Protein AF-A0A1Y6BTL9-F1 (afdb_monomer_lite)

Secondary structure (DSSP, 8-state):
-PPP-HHHHHHHHHHHHHHHHHHHHHHHHHHHHHHHHHHHHHHHHHHHHHHTTSS-HHHHHHHHHHHHHHHHHHHHHHHHHHHHHHHHHHHHHHHHHHHHHHHH-

Foldseek 3Di:
DDDDDPVVLVVQLVCLLVVLLVVLVVVLVVLLVVLVVVLVVQLVVLVVCVVVVVDDPVVSVVSNVVSVVSSVVSVVVSVVSNVVSNVSSNVRSVVSVVVSVVVVD

Organism: NCBI:txid560819

Radius of gyration: 23.31 Å; chains: 1; bounding box: 56×14×62 Å

Structure (mmCIF, N/CA/C/O backbone):
data_AF-A0A1Y6BTL9-F1
#
_entry.id   AF-A0A1Y6BTL9-F1
#
loop_
_atom_site.group_PDB
_atom_site.id
_atom_site.type_symbol
_atom_site.label_atom_id
_atom_site.label_alt_id
_atom_site.label_comp_id
_atom_site.label_asym_id
_atom_site.label_entity_id
_atom_site.label_seq_id
_atom_site.pdbx_PDB_ins_code
_atom_site.Cartn_x
_atom_site.Cartn_y
_atom_site.Cartn_z
_atom_site.occupancy
_atom_site.B_iso_or_equiv
_atom_site.auth_seq_id
_atom_site.auth_comp_id
_atom_site.auth_asym_id
_atom_site.auth_atom_id
_atom_site.pdbx_PDB_model_num
ATOM 1 N N . MET A 1 1 ? 32.358 -5.627 -34.989 1.00 53.84 1 MET A N 1
ATOM 2 C CA . MET A 1 1 ? 31.583 -4.797 -34.046 1.00 53.84 1 MET A CA 1
ATOM 3 C C . MET A 1 1 ? 30.177 -4.664 -34.599 1.00 53.84 1 MET A C 1
ATOM 5 O O . MET A 1 1 ? 30.031 -4.162 -35.708 1.00 53.84 1 MET A O 1
ATOM 9 N N . ALA A 1 2 ? 29.172 -5.194 -33.902 1.00 61.75 2 ALA A N 1
ATOM 10 C CA . ALA A 1 2 ? 27.781 -4.929 -34.256 1.00 61.75 2 ALA A CA 1
ATOM 11 C C . ALA A 1 2 ? 27.457 -3.488 -33.839 1.00 61.75 2 ALA A C 1
ATOM 13 O O . ALA A 1 2 ? 27.760 -3.095 -32.714 1.00 61.75 2 ALA A O 1
ATOM 14 N N . ALA A 1 3 ? 26.903 -2.685 -34.745 1.00 72.75 3 ALA A N 1
ATOM 15 C CA . ALA A 1 3 ? 26.424 -1.358 -34.385 1.00 72.75 3 ALA A CA 1
ATOM 16 C C . ALA A 1 3 ? 25.191 -1.515 -33.483 1.00 72.75 3 ALA A C 1
ATOM 18 O O . ALA A 1 3 ? 24.247 -2.212 -33.852 1.00 72.75 3 ALA A O 1
ATOM 19 N N . ILE A 1 4 ? 25.211 -0.896 -32.302 1.00 78.19 4 ILE A N 1
ATOM 20 C CA . ILE A 1 4 ? 24.031 -0.814 -31.436 1.00 78.19 4 ILE A CA 1
ATOM 21 C C . ILE A 1 4 ? 23.039 0.142 -32.103 1.00 78.19 4 ILE A C 1
ATOM 23 O O . ILE A 1 4 ? 23.397 1.289 -32.370 1.00 78.19 4 ILE A O 1
ATOM 27 N N . ASP A 1 5 ? 21.804 -0.304 -32.335 1.00 88.94 5 ASP A N 1
ATOM 28 C CA . ASP A 1 5 ? 20.692 0.582 -32.686 1.00 88.94 5 ASP A CA 1
ATOM 29 C C . ASP A 1 5 ? 20.250 1.358 -31.425 1.00 88.94 5 ASP A C 1
ATOM 31 O O . ASP A 1 5 ? 19.728 0.749 -30.480 1.00 88.94 5 ASP A O 1
ATOM 35 N N . PRO A 1 6 ? 20.449 2.691 -31.366 1.00 88.19 6 PRO A N 1
ATOM 36 C CA . PRO A 1 6 ? 20.125 3.484 -30.181 1.00 88.19 6 PRO A CA 1
ATOM 37 C C . PRO A 1 6 ? 18.631 3.491 -29.845 1.00 88.19 6 PRO A C 1
ATOM 39 O O . PRO A 1 6 ? 18.265 3.574 -28.672 1.00 88.19 6 PRO A O 1
ATOM 42 N N . THR A 1 7 ? 17.760 3.405 -30.852 1.00 92.75 7 THR A N 1
ATOM 43 C CA . THR A 1 7 ? 16.308 3.394 -30.653 1.00 92.75 7 THR A CA 1
ATOM 44 C C . THR A 1 7 ? 15.866 2.060 -30.066 1.00 92.75 7 THR A C 1
ATOM 46 O O . THR A 1 7 ? 15.069 2.036 -29.126 1.00 92.75 7 THR A O 1
ATOM 49 N N . GLN A 1 8 ? 16.433 0.956 -30.556 1.00 91.94 8 GLN A N 1
ATOM 50 C CA . GLN A 1 8 ? 16.165 -0.370 -30.002 1.00 91.94 8 GLN A CA 1
ATOM 51 C C . GLN A 1 8 ? 16.662 -0.489 -28.554 1.00 91.94 8 GLN A C 1
ATOM 53 O O . GLN A 1 8 ? 15.938 -1.004 -27.702 1.00 91.94 8 GLN A O 1
ATOM 58 N N . LEU A 1 9 ? 17.857 0.035 -28.257 1.00 92.31 9 LEU A N 1
ATOM 59 C CA . LEU A 1 9 ? 18.401 0.046 -26.898 1.00 92.31 9 LEU A CA 1
ATOM 60 C C . LEU A 1 9 ? 17.514 0.850 -25.939 1.00 92.31 9 LEU A C 1
ATOM 62 O O . LEU A 1 9 ? 17.180 0.368 -24.857 1.00 92.31 9 LEU A O 1
ATOM 66 N N . LEU A 1 10 ? 17.095 2.053 -26.343 1.00 93.44 10 LEU A N 1
ATOM 67 C CA . LEU A 1 10 ? 16.221 2.889 -25.524 1.00 93.44 10 LEU A CA 1
ATOM 68 C C . LEU A 1 10 ? 14.892 2.184 -25.224 1.00 93.44 10 LEU A C 1
ATOM 70 O O . LEU A 1 10 ? 14.446 2.204 -24.080 1.00 93.44 10 LEU A O 1
ATOM 74 N N . SER A 1 11 ? 14.292 1.520 -26.219 1.00 95.94 11 SER A N 1
ATOM 75 C CA . SER A 1 11 ? 13.067 0.736 -26.019 1.00 95.94 11 SER A CA 1
ATOM 76 C C . SER A 1 11 ? 13.268 -0.363 -24.975 1.00 95.94 11 SER A C 1
ATOM 78 O O . SER A 1 11 ? 12.483 -0.464 -24.039 1.00 95.94 11 SER A O 1
ATOM 80 N N . GLN A 1 12 ? 14.354 -1.135 -25.072 1.00 94.25 12 GLN A N 1
ATOM 81 C CA . GLN A 1 12 ? 14.653 -2.213 -24.121 1.00 94.25 12 GLN A CA 1
ATOM 82 C C . GLN A 1 12 ? 14.885 -1.695 -22.696 1.00 94.25 12 GLN A C 1
ATOM 84 O O . GLN A 1 12 ? 14.445 -2.317 -21.729 1.00 94.25 12 GLN A O 1
ATOM 89 N N . MET A 1 13 ? 15.556 -0.548 -22.550 1.00 96.44 13 MET A N 1
ATOM 90 C CA . MET A 1 13 ? 15.751 0.097 -21.249 1.00 96.44 13 MET A CA 1
ATOM 91 C C . MET A 1 13 ? 14.419 0.555 -20.642 1.00 96.44 13 MET A C 1
ATOM 93 O O . MET A 1 13 ? 14.192 0.353 -19.448 1.00 96.44 13 MET A O 1
ATOM 97 N N . VAL A 1 14 ? 13.536 1.147 -21.454 1.00 95.94 14 VAL A N 1
ATOM 98 C CA . VAL A 1 14 ? 12.196 1.579 -21.027 1.00 95.94 14 VAL A CA 1
ATOM 99 C C . VAL A 1 14 ? 11.343 0.377 -20.623 1.00 95.94 14 VAL A C 1
ATOM 101 O O . VAL A 1 14 ? 10.730 0.409 -19.558 1.00 95.94 14 VAL A O 1
ATOM 104 N N . ASP A 1 15 ? 11.354 -0.703 -21.401 1.00 96.62 15 ASP A N 1
ATOM 105 C CA . ASP A 1 15 ? 10.608 -1.925 -21.087 1.00 96.62 15 ASP A CA 1
ATOM 106 C C . ASP A 1 15 ? 11.090 -2.560 -19.773 1.00 96.62 15 ASP A C 1
ATOM 108 O O . ASP A 1 15 ? 10.279 -2.937 -18.922 1.00 96.62 15 ASP A O 1
ATOM 112 N N . ALA A 1 16 ? 12.409 -2.624 -19.557 1.00 94.44 16 ALA A N 1
ATOM 113 C CA . ALA A 1 16 ? 12.994 -3.129 -18.315 1.00 94.44 16 ALA A CA 1
ATOM 114 C C . ALA A 1 16 ? 12.616 -2.263 -17.100 1.00 94.44 16 ALA A C 1
ATOM 116 O O . ALA A 1 16 ? 12.236 -2.797 -16.052 1.00 94.44 16 ALA A O 1
ATOM 117 N N . PHE A 1 17 ? 12.671 -0.936 -17.253 1.00 96.19 17 PHE A N 1
ATOM 118 C CA . PHE A 1 17 ? 12.254 0.016 -16.224 1.00 96.19 17 PHE A CA 1
ATOM 119 C C . PHE A 1 17 ? 10.773 -0.163 -15.868 1.00 96.19 17 PHE A C 1
ATOM 121 O O . PHE A 1 17 ? 10.432 -0.379 -14.704 1.00 96.19 17 PHE A O 1
ATOM 128 N N . LEU A 1 18 ? 9.887 -0.123 -16.867 1.00 94.62 18 LEU A N 1
ATOM 129 C CA . LEU A 1 18 ? 8.441 -0.231 -16.667 1.00 94.62 18 LEU A CA 1
ATOM 130 C C . LEU A 1 18 ? 8.043 -1.593 -16.092 1.00 94.62 18 LEU A C 1
ATOM 132 O O . LEU A 1 18 ? 7.178 -1.655 -15.218 1.00 94.62 18 LEU A O 1
ATOM 136 N N . GLY A 1 19 ? 8.703 -2.674 -16.516 1.00 93.00 19 GLY A N 1
ATOM 137 C CA . GLY A 1 19 ? 8.473 -4.012 -15.975 1.00 93.00 19 GLY A CA 1
ATOM 138 C C . GLY A 1 19 ? 8.754 -4.095 -14.473 1.00 93.00 19 GLY A C 1
ATOM 139 O O . GLY A 1 19 ? 7.941 -4.629 -13.715 1.00 93.00 19 GLY A O 1
ATOM 140 N N . LYS A 1 20 ? 9.873 -3.523 -14.015 1.00 93.19 20 LYS A N 1
ATOM 141 C CA . LYS A 1 20 ? 10.216 -3.468 -12.584 1.00 93.19 20 LYS A CA 1
ATOM 142 C C . LYS A 1 20 ? 9.321 -2.524 -11.796 1.00 93.19 20 LYS A C 1
ATOM 144 O O . LYS A 1 20 ? 8.867 -2.890 -10.712 1.00 93.19 20 LYS A O 1
ATOM 149 N N . LEU A 1 21 ? 9.009 -1.358 -12.356 1.00 91.19 21 LEU A N 1
ATOM 150 C CA . LEU A 1 21 ? 8.094 -0.406 -11.734 1.00 91.19 21 LEU A CA 1
ATOM 151 C C . LEU A 1 21 ? 6.704 -1.032 -11.524 1.00 91.19 21 LEU A C 1
ATOM 153 O O . LEU A 1 21 ? 6.122 -0.890 -10.452 1.00 91.19 21 LEU A O 1
ATOM 157 N N . GLY A 1 22 ? 6.201 -1.784 -12.509 1.00 91.62 22 GLY A N 1
ATOM 158 C CA . GLY A 1 22 ? 4.927 -2.500 -12.416 1.00 91.62 22 GLY A CA 1
ATOM 159 C C . GLY A 1 22 ? 4.913 -3.577 -11.325 1.00 91.62 22 GLY A C 1
ATOM 160 O O . GLY A 1 22 ? 3.937 -3.685 -10.584 1.00 91.62 22 GLY A O 1
ATOM 161 N N . GLN A 1 23 ? 6.007 -4.332 -11.168 1.00 90.75 23 GLN A N 1
ATOM 162 C CA . GLN A 1 23 ? 6.160 -5.299 -10.067 1.00 90.75 23 GLN A CA 1
ATOM 163 C C . GLN A 1 23 ? 6.126 -4.601 -8.702 1.00 90.75 23 GLN A C 1
ATOM 165 O O . GLN A 1 23 ? 5.420 -5.042 -7.794 1.00 90.75 23 GLN A O 1
ATOM 170 N N . GLY A 1 24 ? 6.838 -3.481 -8.578 1.00 91.25 24 GLY A N 1
ATOM 171 C CA . GLY A 1 24 ? 6.826 -2.658 -7.375 1.00 91.25 24 GLY A CA 1
ATOM 172 C C . GLY A 1 24 ? 5.450 -2.087 -7.042 1.00 91.25 24 GLY A C 1
ATOM 173 O O . GLY A 1 24 ? 5.011 -2.174 -5.900 1.00 91.25 24 GLY A O 1
ATOM 174 N N . ALA A 1 25 ? 4.727 -1.581 -8.044 1.00 89.88 25 ALA A N 1
ATOM 175 C CA . ALA A 1 25 ? 3.362 -1.085 -7.881 1.00 89.88 25 ALA A CA 1
ATOM 176 C C . ALA A 1 25 ? 2.408 -2.161 -7.335 1.00 89.88 25 ALA A C 1
ATOM 178 O O . ALA A 1 25 ? 1.563 -1.864 -6.490 1.00 89.88 25 ALA A O 1
ATOM 179 N N . GLY A 1 26 ? 2.572 -3.416 -7.767 1.00 92.75 26 GLY A N 1
ATOM 180 C CA . GLY A 1 26 ? 1.831 -4.552 -7.216 1.00 92.75 26 GLY A CA 1
ATOM 181 C C . GLY A 1 26 ? 2.108 -4.775 -5.727 1.00 92.75 26 GLY A C 1
ATOM 182 O O . GLY A 1 26 ? 1.167 -4.918 -4.948 1.00 92.75 26 GLY A O 1
ATOM 183 N N . ALA A 1 27 ? 3.379 -4.736 -5.319 1.00 90.06 27 ALA A N 1
ATOM 184 C CA . ALA A 1 27 ? 3.772 -4.900 -3.919 1.00 90.06 27 ALA A CA 1
ATOM 185 C C . ALA A 1 27 ? 3.235 -3.769 -3.023 1.00 90.06 27 ALA A C 1
ATOM 187 O O . ALA A 1 27 ? 2.685 -4.037 -1.959 1.00 90.06 27 ALA A O 1
ATOM 188 N N . ILE A 1 28 ? 3.323 -2.514 -3.482 1.00 91.88 28 ILE A N 1
ATOM 189 C CA . ILE A 1 28 ? 2.767 -1.346 -2.776 1.00 91.88 28 ILE A CA 1
ATOM 190 C C . ILE A 1 28 ? 1.262 -1.520 -2.570 1.00 91.88 28 ILE A C 1
ATOM 192 O O . ILE A 1 28 ? 0.751 -1.309 -1.472 1.00 91.88 28 ILE A O 1
ATOM 196 N N . ARG A 1 29 ? 0.542 -1.914 -3.627 1.00 90.94 29 ARG A N 1
ATOM 197 C CA . ARG A 1 29 ? -0.906 -2.112 -3.564 1.00 90.94 29 ARG A CA 1
ATOM 198 C C . ARG A 1 29 ? -1.277 -3.187 -2.546 1.00 90.94 29 ARG A C 1
ATOM 200 O O . ARG A 1 29 ? -2.159 -2.954 -1.728 1.00 90.94 29 ARG A O 1
ATOM 207 N N . GLN A 1 30 ? -0.587 -4.324 -2.582 1.00 92.56 30 GLN A N 1
ATOM 208 C CA . GLN A 1 30 ? -0.825 -5.428 -1.657 1.00 92.56 30 GLN A CA 1
ATOM 209 C C . GLN A 1 30 ? -0.592 -5.013 -0.197 1.00 92.56 30 GLN A C 1
ATOM 211 O O . GLN A 1 30 ? -1.414 -5.333 0.660 1.00 92.56 30 GLN A O 1
ATOM 216 N N . GLU A 1 31 ? 0.488 -4.277 0.078 1.00 90.62 31 GLU A N 1
ATOM 217 C CA . GLU A 1 31 ? 0.796 -3.753 1.413 1.00 90.62 31 GLU A CA 1
ATOM 218 C C . GLU A 1 31 ? -0.321 -2.824 1.916 1.00 90.62 31 GLU A C 1
ATOM 220 O O . GLU A 1 31 ? -0.810 -2.968 3.037 1.00 90.62 31 GLU A O 1
ATOM 225 N N . VAL A 1 32 ? -0.775 -1.887 1.078 1.00 90.25 32 VAL A N 1
ATOM 226 C CA . VAL A 1 32 ? -1.851 -0.951 1.435 1.00 90.25 32 VAL A CA 1
ATOM 227 C C . VAL A 1 32 ? -3.175 -1.686 1.661 1.00 90.25 32 VAL A C 1
ATOM 229 O O . VAL A 1 32 ? -3.861 -1.414 2.645 1.00 90.25 32 VAL A O 1
ATOM 232 N N . GLU A 1 33 ? -3.534 -2.634 0.794 1.00 92.38 33 GLU A N 1
ATOM 233 C CA . GLU A 1 33 ? -4.776 -3.411 0.907 1.00 92.38 33 GLU A CA 1
ATOM 234 C C . GLU A 1 33 ? -4.802 -4.269 2.183 1.00 92.38 33 GLU A C 1
ATOM 236 O O . GLU A 1 33 ? -5.808 -4.267 2.898 1.00 92.38 33 GLU A O 1
ATOM 241 N N . GLN A 1 34 ? -3.698 -4.948 2.521 1.00 91.06 34 GLN A N 1
ATOM 242 C CA . GLN A 1 34 ? -3.605 -5.736 3.757 1.00 91.06 34 GLN A CA 1
ATOM 243 C C . GLN A 1 34 ? -3.750 -4.862 5.002 1.00 91.06 34 GLN A C 1
ATOM 245 O O . GLN A 1 34 ? -4.528 -5.190 5.902 1.00 91.06 34 GLN A O 1
ATOM 250 N N . ASN A 1 35 ? -3.050 -3.729 5.041 1.00 90.56 35 ASN A N 1
ATOM 251 C CA . ASN A 1 35 ? -3.090 -2.837 6.192 1.00 90.56 35 ASN A CA 1
ATOM 252 C C . ASN A 1 35 ? -4.456 -2.152 6.351 1.00 90.56 35 ASN A C 1
ATOM 254 O O . ASN A 1 35 ? -4.974 -2.078 7.465 1.00 90.56 35 ASN A O 1
ATOM 258 N N . LEU A 1 36 ? -5.095 -1.724 5.256 1.00 90.31 36 LEU A N 1
ATOM 259 C CA . LEU A 1 36 ? -6.461 -1.190 5.302 1.00 90.31 36 LEU A CA 1
ATOM 260 C C . LEU A 1 36 ? -7.462 -2.234 5.803 1.00 90.31 36 LEU A C 1
ATOM 262 O O . LEU A 1 36 ? -8.316 -1.909 6.627 1.00 90.31 36 LEU A O 1
ATOM 266 N N . SER A 1 37 ? -7.340 -3.485 5.353 1.00 92.69 37 SER A N 1
ATOM 267 C CA . SER A 1 37 ? -8.200 -4.575 5.820 1.00 92.69 37 SER A CA 1
ATOM 268 C C . SER A 1 37 ? -8.026 -4.838 7.318 1.00 92.69 37 SER A C 1
ATOM 270 O O . SER A 1 37 ? -9.016 -5.070 8.018 1.00 92.69 37 SER A O 1
ATOM 272 N N . ALA A 1 38 ? -6.792 -4.790 7.826 1.00 91.31 38 ALA A N 1
ATOM 273 C CA . ALA A 1 38 ? -6.510 -4.948 9.250 1.00 91.31 38 ALA A CA 1
ATOM 274 C C . ALA A 1 38 ? -7.129 -3.807 10.073 1.00 91.31 38 ALA A C 1
ATOM 276 O O . ALA A 1 38 ? -7.870 -4.062 11.021 1.00 91.31 38 ALA A O 1
ATOM 277 N N . VAL A 1 39 ? -6.913 -2.555 9.658 1.00 92.81 39 VAL A N 1
ATOM 278 C CA . VAL A 1 39 ? -7.452 -1.365 10.337 1.00 92.81 39 VAL A CA 1
ATOM 279 C C . VAL A 1 39 ? -8.980 -1.357 10.331 1.00 92.81 39 VAL A C 1
ATOM 281 O O . VAL A 1 39 ? -9.593 -1.020 11.347 1.00 92.81 39 VAL A O 1
ATOM 284 N N . ALA A 1 40 ? -9.608 -1.750 9.220 1.00 92.88 40 ALA A N 1
ATOM 285 C CA . ALA A 1 40 ? -11.061 -1.877 9.128 1.00 92.88 40 ALA A CA 1
ATOM 286 C C . ALA A 1 40 ? -11.591 -2.924 10.119 1.00 92.88 40 ALA A C 1
ATOM 288 O O . ALA A 1 40 ? -12.477 -2.617 10.915 1.00 92.88 40 ALA A O 1
ATOM 289 N N . THR A 1 41 ? -10.978 -4.111 10.145 1.00 94.81 41 THR A N 1
ATOM 290 C CA . THR A 1 41 ? -11.352 -5.203 11.061 1.00 94.81 41 THR A CA 1
ATOM 291 C C . THR A 1 41 ? -11.213 -4.782 12.527 1.00 94.81 41 THR A C 1
ATOM 293 O O . THR A 1 41 ? -12.113 -5.006 13.336 1.00 94.81 41 THR A O 1
ATOM 296 N N . GLU A 1 42 ? -10.102 -4.134 12.888 1.00 94.38 42 GLU A N 1
ATOM 297 C CA . GLU A 1 42 ? -9.885 -3.634 14.249 1.00 94.38 42 GLU A CA 1
ATOM 298 C C . GLU A 1 42 ? -10.900 -2.552 14.629 1.00 94.38 42 GLU A C 1
ATOM 300 O O . GLU A 1 42 ? -11.434 -2.561 15.740 1.00 94.38 42 GLU A O 1
ATOM 305 N N . SER A 1 43 ? -11.203 -1.640 13.705 1.00 94.25 43 SER A N 1
ATOM 306 C CA . SER A 1 43 ? -12.168 -0.562 13.930 1.00 94.25 43 SER A CA 1
ATOM 307 C C . SER A 1 43 ? -13.583 -1.100 14.140 1.00 94.25 43 SER A C 1
ATOM 309 O O . SER A 1 43 ? -14.275 -0.651 15.057 1.00 94.25 43 SER A O 1
ATOM 311 N N . GLU A 1 44 ? -13.999 -2.092 13.349 1.00 97.00 44 GLU A N 1
ATOM 312 C CA . GLU A 1 44 ? -15.281 -2.784 13.509 1.00 97.00 44 GLU A CA 1
ATOM 313 C C . GLU A 1 44 ? -15.369 -3.499 14.859 1.00 97.00 44 GLU A C 1
ATOM 315 O O . GLU A 1 44 ? -16.346 -3.320 15.589 1.00 97.00 44 GLU A O 1
ATOM 320 N N . ALA A 1 45 ? -14.321 -4.228 15.252 1.00 96.50 45 ALA A N 1
ATOM 321 C CA . ALA A 1 45 ? -14.274 -4.898 16.547 1.00 96.50 45 ALA A CA 1
ATOM 322 C C . ALA A 1 45 ? -14.357 -3.900 17.716 1.00 96.50 45 ALA A C 1
ATOM 324 O O . ALA A 1 45 ? -15.035 -4.154 18.713 1.00 96.50 45 ALA A O 1
ATOM 325 N N . ILE A 1 46 ? -13.697 -2.741 17.616 1.00 96.75 46 ILE A N 1
ATOM 326 C CA . ILE A 1 46 ? -13.795 -1.686 18.636 1.00 96.75 46 ILE A CA 1
ATOM 327 C C . ILE A 1 46 ? -15.225 -1.133 18.702 1.00 96.75 46 ILE A C 1
ATOM 329 O O . ILE A 1 46 ? -15.765 -0.973 19.800 1.00 96.75 46 ILE A O 1
ATOM 333 N N . ALA A 1 47 ? -15.845 -0.866 17.550 1.00 96.38 47 ALA A N 1
ATOM 334 C CA . ALA A 1 47 ? -17.212 -0.358 17.477 1.00 96.38 47 ALA A CA 1
ATOM 335 C C . ALA A 1 47 ? -18.224 -1.347 18.077 1.00 96.38 47 ALA A C 1
ATOM 337 O O . ALA A 1 47 ? -19.086 -0.947 18.860 1.00 96.38 47 ALA A O 1
ATOM 338 N N . GLU A 1 48 ? -18.084 -2.640 17.782 1.00 97.88 48 GLU A N 1
ATOM 339 C CA . GLU A 1 48 ? -18.953 -3.689 18.319 1.00 97.88 48 GLU A CA 1
ATOM 340 C C . GLU A 1 48 ? -18.841 -3.791 19.847 1.00 97.88 48 GLU A C 1
ATOM 342 O O . GLU A 1 48 ? -19.850 -3.833 20.555 1.00 97.88 48 GLU A O 1
ATOM 347 N N . ARG A 1 49 ? -17.617 -3.771 20.381 1.00 97.81 49 ARG A N 1
ATOM 348 C CA . ARG A 1 49 ? -17.375 -3.834 21.831 1.00 97.81 49 ARG A CA 1
ATOM 349 C C . ARG A 1 49 ? -17.905 -2.606 22.562 1.00 97.81 49 ARG A C 1
ATOM 351 O O . ARG A 1 49 ? -18.424 -2.730 23.671 1.00 97.81 49 ARG A O 1
ATOM 358 N N . LEU A 1 50 ? -17.796 -1.429 21.945 1.00 97.62 50 LEU A N 1
ATOM 359 C CA . LEU A 1 50 ? -18.389 -0.201 22.470 1.00 97.62 50 LEU A CA 1
ATOM 360 C C . LEU A 1 50 ? -19.921 -0.299 22.484 1.00 97.62 50 LEU A C 1
ATOM 362 O O . LEU A 1 50 ? -20.538 0.032 23.493 1.00 97.62 50 LEU A O 1
ATOM 366 N N . ALA A 1 51 ? -20.534 -0.806 21.410 1.00 97.62 51 ALA A N 1
ATOM 367 C CA . ALA A 1 51 ? -21.984 -0.994 21.323 1.00 97.62 51 ALA A CA 1
ATOM 368 C C . ALA A 1 51 ? -22.514 -2.004 22.357 1.00 97.62 51 ALA A C 1
ATOM 370 O O . ALA A 1 51 ? -23.596 -1.813 22.910 1.00 97.62 51 ALA A O 1
ATOM 371 N N . LYS A 1 52 ? -21.733 -3.045 22.666 1.00 98.12 52 LYS A N 1
ATOM 372 C CA . LYS A 1 52 ? -22.027 -4.019 23.731 1.00 98.12 52 LYS A CA 1
ATOM 373 C C . LYS A 1 52 ? -21.763 -3.489 25.14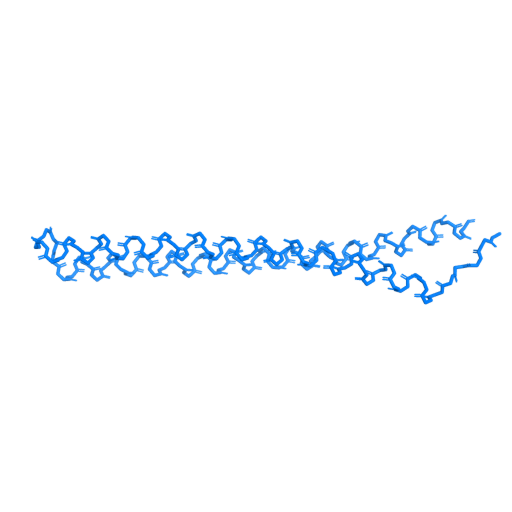7 1.00 98.12 52 LYS A C 1
ATOM 375 O O . LYS A 1 52 ? -22.074 -4.176 26.116 1.00 98.12 52 LYS A O 1
ATOM 380 N N . GLY A 1 53 ? -21.188 -2.292 25.288 1.00 96.94 53 GLY A N 1
ATOM 381 C CA . GLY A 1 53 ? -20.831 -1.706 26.583 1.00 96.94 53 GLY A CA 1
ATOM 382 C C . GLY A 1 53 ? -19.630 -2.371 27.266 1.00 96.94 53 GLY A C 1
ATOM 383 O O . GLY A 1 53 ? -19.405 -2.158 28.454 1.00 96.94 53 GLY A O 1
ATOM 384 N N . GLU A 1 54 ? -18.844 -3.169 26.540 1.00 97.75 54 GLU A N 1
ATOM 385 C CA . GLU A 1 54 ? -17.657 -3.853 27.078 1.00 97.75 54 GLU A CA 1
ATOM 386 C C . GLU A 1 54 ? -16.483 -2.894 27.317 1.00 97.75 54 GLU A C 1
ATOM 388 O O . GLU A 1 54 ? -15.568 -3.176 28.096 1.00 97.75 54 GLU A O 1
ATOM 393 N N . ILE A 1 55 ? -16.482 -1.765 26.608 1.00 97.81 55 ILE A N 1
ATOM 394 C CA . ILE A 1 55 ? -15.506 -0.688 26.742 1.00 97.81 55 ILE A CA 1
ATOM 395 C C . ILE A 1 55 ? -16.230 0.656 26.774 1.00 97.81 55 ILE A C 1
ATOM 397 O O . ILE A 1 55 ? -17.276 0.824 26.154 1.00 97.81 55 ILE A O 1
ATOM 401 N N . ASP A 1 56 ? -15.651 1.628 27.475 1.00 97.75 56 ASP A N 1
ATOM 402 C CA . ASP A 1 56 ? -16.134 3.007 27.453 1.00 97.75 56 ASP A CA 1
ATOM 403 C C . ASP A 1 56 ? -15.626 3.782 26.220 1.00 97.75 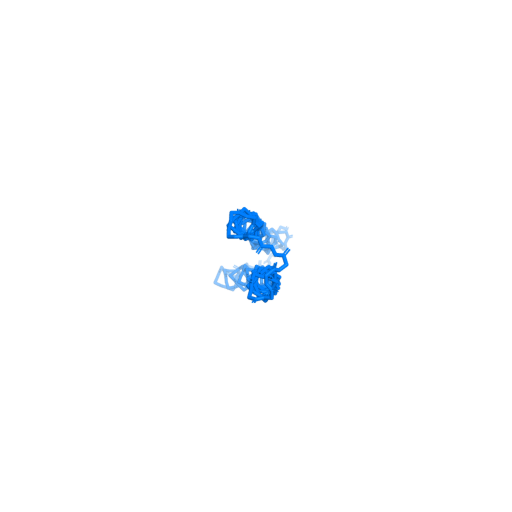56 ASP A C 1
ATOM 405 O O . ASP A 1 56 ? -14.696 3.369 25.515 1.00 97.75 56 ASP A O 1
ATOM 409 N N . ALA A 1 57 ? -16.223 4.952 25.979 1.00 96.19 57 ALA A N 1
ATOM 410 C CA . ALA A 1 57 ? -15.874 5.815 24.852 1.00 96.19 57 ALA A CA 1
ATOM 411 C C . ALA A 1 57 ? -14.413 6.303 24.891 1.00 96.19 57 ALA A C 1
ATOM 413 O O . ALA A 1 57 ? -13.779 6.448 23.843 1.00 96.19 57 ALA A O 1
ATOM 414 N N . ALA A 1 58 ? -13.843 6.530 26.080 1.00 97.25 58 ALA A N 1
ATOM 415 C CA . ALA A 1 58 ? -12.460 6.986 26.210 1.00 97.25 58 ALA A CA 1
ATOM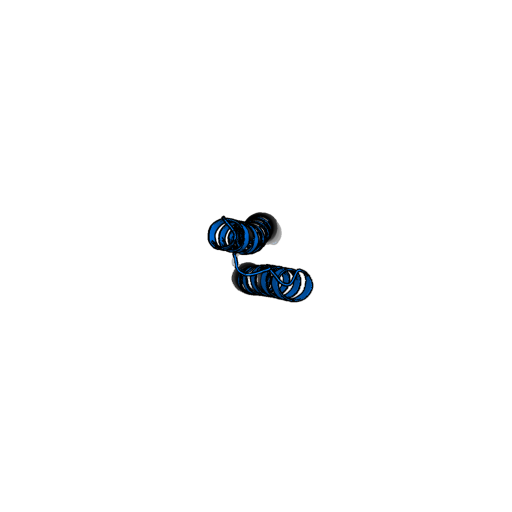 416 C C . ALA A 1 58 ? -11.469 5.879 25.815 1.00 97.25 58 ALA A C 1
ATOM 418 O O . ALA A 1 58 ? -10.444 6.143 25.182 1.00 97.25 58 ALA A O 1
ATOM 419 N N . ARG A 1 59 ? -11.776 4.628 26.163 1.00 96.31 59 ARG A N 1
ATOM 420 C CA . ARG A 1 59 ? -11.013 3.442 25.783 1.00 96.31 59 ARG A CA 1
ATOM 421 C C . ARG A 1 59 ? -11.147 3.156 24.293 1.00 96.31 59 ARG A C 1
ATOM 423 O O . ARG A 1 59 ? -10.116 2.944 23.659 1.00 96.31 59 ARG A O 1
ATOM 430 N N . ALA A 1 60 ? -12.355 3.232 23.738 1.00 96.25 60 ALA A N 1
ATOM 431 C CA . ALA A 1 60 ? -12.581 3.093 22.300 1.00 96.25 60 ALA A CA 1
ATOM 432 C C . ALA A 1 60 ? -11.792 4.144 21.499 1.00 96.25 60 ALA A C 1
ATOM 434 O O . ALA A 1 60 ? -11.071 3.801 20.567 1.00 96.25 60 ALA A O 1
ATOM 435 N N . SER A 1 61 ? -11.827 5.412 21.926 1.00 96.31 61 SER A N 1
ATOM 436 C CA . SER A 1 61 ? -11.066 6.504 21.300 1.00 96.31 61 SER A CA 1
ATOM 437 C C . SER A 1 61 ? -9.552 6.244 21.290 1.00 96.31 61 SER A C 1
ATOM 439 O O . SER A 1 61 ? -8.896 6.432 20.265 1.00 96.31 61 SER A O 1
ATOM 441 N N . ARG A 1 62 ? -8.984 5.752 22.403 1.00 96.88 62 ARG A N 1
ATOM 442 C CA . ARG A 1 62 ? -7.559 5.375 22.462 1.00 96.88 62 ARG A CA 1
ATOM 443 C C . ARG A 1 62 ? -7.223 4.229 21.510 1.00 96.88 62 ARG A C 1
ATOM 445 O O . ARG A 1 62 ? -6.192 4.292 20.853 1.00 96.88 62 ARG A O 1
ATOM 452 N N . GLN A 1 63 ? -8.071 3.206 21.430 1.00 96.69 63 GLN A N 1
ATOM 453 C CA . GLN A 1 63 ? -7.838 2.059 20.548 1.00 96.69 63 GLN A CA 1
ATOM 454 C C . GLN A 1 63 ? -7.934 2.447 19.069 1.00 96.69 63 GLN A C 1
ATOM 456 O O . GLN A 1 63 ? -7.043 2.099 18.303 1.00 96.69 63 GLN A O 1
ATOM 461 N N . LEU A 1 64 ? -8.930 3.251 18.687 1.00 94.12 64 LEU A N 1
ATOM 462 C CA . LEU A 1 64 ? -9.049 3.776 17.322 1.00 94.12 64 LEU A CA 1
ATOM 463 C C . LEU A 1 64 ? -7.858 4.662 16.944 1.00 94.12 64 LEU A C 1
ATOM 465 O O . LEU A 1 64 ? -7.384 4.609 15.814 1.00 94.12 64 LEU A O 1
ATOM 469 N N . ARG A 1 65 ? -7.325 5.446 17.892 1.00 95.00 65 ARG A N 1
ATOM 470 C CA . ARG A 1 65 ? -6.094 6.215 17.662 1.00 95.00 65 ARG A CA 1
ATOM 471 C C . ARG A 1 65 ? -4.900 5.304 17.377 1.00 95.00 65 ARG A C 1
ATOM 473 O O . ARG A 1 65 ? -4.118 5.619 16.490 1.00 95.00 65 ARG A O 1
ATOM 480 N N . VAL A 1 66 ? -4.753 4.201 18.113 1.00 94.06 66 VAL A N 1
ATOM 481 C CA . VAL A 1 66 ? -3.687 3.219 17.856 1.00 9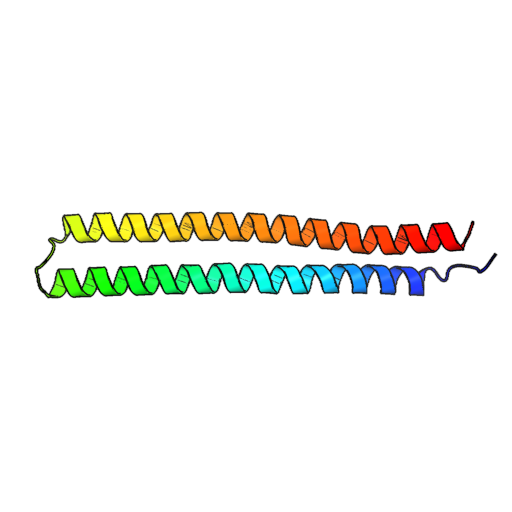4.06 66 VAL A CA 1
ATOM 482 C C . VAL A 1 66 ? -3.857 2.589 16.474 1.00 94.06 66 VAL A C 1
ATOM 484 O O . VAL A 1 66 ? -2.894 2.581 15.718 1.00 94.06 66 VAL A O 1
ATOM 487 N N . ALA A 1 67 ? -5.069 2.164 16.103 1.00 91.00 67 ALA A N 1
ATOM 488 C CA . ALA A 1 67 ? -5.347 1.640 14.762 1.00 91.00 67 ALA A CA 1
ATOM 489 C C . ALA A 1 67 ? -5.013 2.665 13.656 1.00 91.00 67 ALA A C 1
ATOM 491 O O . ALA A 1 67 ? -4.426 2.315 12.635 1.00 91.00 67 ALA A O 1
ATOM 492 N N . GLY A 1 68 ? -5.302 3.952 13.886 1.00 89.38 68 GLY A N 1
ATOM 493 C CA . GLY A 1 68 ? -4.915 5.040 12.983 1.00 89.38 68 GLY A CA 1
ATOM 494 C C . GLY A 1 68 ? -3.398 5.210 12.839 1.00 89.38 68 GLY A C 1
ATOM 495 O O . GLY A 1 68 ? -2.908 5.359 11.724 1.00 89.38 68 GLY A O 1
ATOM 496 N N . LEU A 1 69 ? -2.641 5.126 13.939 1.00 91.38 69 LEU A N 1
ATOM 497 C CA . LEU A 1 69 ? -1.171 5.156 13.895 1.00 91.38 69 LEU A CA 1
ATOM 498 C C . LEU A 1 69 ? -0.599 3.940 13.153 1.00 91.38 69 LEU A C 1
ATOM 500 O O . LEU A 1 69 ? 0.360 4.079 12.399 1.00 91.38 69 LEU A O 1
ATOM 504 N N . THR A 1 70 ? -1.200 2.759 13.320 1.00 88.88 70 THR A N 1
ATOM 505 C CA . THR A 1 70 ? -0.832 1.562 12.549 1.00 88.88 70 THR A CA 1
ATOM 506 C C . THR A 1 70 ? -1.041 1.791 11.050 1.00 88.88 70 THR A C 1
ATOM 508 O O . THR A 1 70 ? -0.157 1.472 10.257 1.00 88.88 70 THR A O 1
ATOM 511 N N . ALA A 1 71 ? -2.160 2.412 10.657 1.00 88.31 71 ALA A N 1
ATOM 512 C CA . ALA A 1 71 ? -2.416 2.786 9.265 1.00 88.31 71 ALA A CA 1
ATOM 513 C C . ALA A 1 71 ? -1.364 3.772 8.724 1.00 88.31 71 ALA A C 1
ATOM 515 O O . ALA A 1 71 ? -0.908 3.651 7.590 1.00 88.31 71 ALA A O 1
ATOM 516 N N . GLU A 1 72 ? -0.950 4.740 9.541 1.00 90.06 72 GLU A N 1
ATOM 517 C CA . GLU A 1 72 ? 0.056 5.736 9.167 1.00 90.06 72 GLU A CA 1
ATOM 518 C C . GLU A 1 72 ? 1.445 5.100 8.971 1.00 90.06 72 GLU A C 1
ATOM 520 O O . GLU A 1 72 ? 2.122 5.369 7.978 1.00 90.06 72 GLU A O 1
ATOM 525 N N . ILE A 1 73 ? 1.839 4.174 9.851 1.00 89.06 73 ILE A N 1
ATOM 526 C CA . ILE A 1 73 ? 3.079 3.391 9.714 1.00 89.06 73 ILE A CA 1
ATOM 527 C C . ILE A 1 73 ? 3.046 2.519 8.452 1.00 89.06 73 ILE A C 1
ATOM 529 O O . ILE A 1 73 ? 4.047 2.428 7.741 1.00 89.06 73 ILE A O 1
ATOM 533 N N . ALA A 1 74 ? 1.902 1.914 8.136 1.00 87.12 74 ALA A N 1
ATOM 534 C CA . ALA A 1 74 ? 1.725 1.140 6.912 1.00 87.12 74 ALA A CA 1
ATOM 535 C C . ALA A 1 74 ? 1.915 1.985 5.642 1.00 87.12 74 ALA A C 1
ATOM 537 O O . ALA A 1 74 ? 2.549 1.538 4.686 1.00 87.12 74 ALA A O 1
ATOM 538 N N . LEU A 1 75 ? 1.428 3.231 5.633 1.00 89.00 75 LEU A N 1
ATOM 539 C CA . LEU A 1 75 ? 1.669 4.156 4.522 1.00 89.00 75 LEU A CA 1
ATOM 540 C C . LEU A 1 75 ? 3.157 4.502 4.381 1.00 89.00 75 LEU A C 1
ATOM 542 O O . LEU A 1 75 ? 3.669 4.552 3.264 1.00 89.00 75 LEU A O 1
ATOM 546 N N . LEU A 1 76 ? 3.877 4.683 5.492 1.00 90.81 76 LEU A N 1
ATOM 547 C CA . LEU A 1 76 ? 5.330 4.886 5.464 1.00 90.81 76 LEU A CA 1
ATOM 548 C C . LEU A 1 76 ? 6.074 3.648 4.935 1.00 90.81 76 LEU A C 1
ATOM 550 O O . LEU A 1 76 ? 7.006 3.785 4.143 1.00 90.81 76 LEU A O 1
ATOM 554 N N . SER A 1 77 ? 5.635 2.444 5.313 1.00 90.06 77 SER A N 1
ATOM 555 C CA . SER A 1 77 ? 6.144 1.180 4.757 1.00 90.06 77 SER A CA 1
ATOM 556 C C . SER A 1 77 ? 5.952 1.128 3.236 1.00 90.06 77 SER A C 1
ATOM 558 O O . SER A 1 77 ? 6.902 0.878 2.491 1.00 90.06 77 SER A O 1
ATOM 560 N N . ALA A 1 78 ? 4.755 1.476 2.756 1.00 90.69 78 ALA A N 1
ATOM 561 C CA . ALA A 1 78 ? 4.432 1.530 1.332 1.00 90.69 78 ALA A CA 1
ATOM 562 C C . ALA A 1 78 ? 5.320 2.521 0.553 1.00 90.69 78 ALA A C 1
ATOM 564 O O . ALA A 1 78 ? 5.721 2.223 -0.574 1.00 90.69 78 ALA A O 1
ATOM 565 N N . ILE A 1 79 ? 5.688 3.659 1.157 1.00 90.25 79 ILE A N 1
ATOM 566 C CA . ILE A 1 79 ? 6.657 4.606 0.578 1.00 90.25 79 ILE A CA 1
ATOM 567 C C . ILE A 1 79 ? 8.033 3.950 0.428 1.00 90.25 79 ILE A C 1
ATOM 569 O O . ILE A 1 79 ? 8.617 4.017 -0.650 1.00 90.25 79 ILE A O 1
ATOM 573 N N . GLY A 1 80 ? 8.527 3.253 1.455 1.00 92.12 80 GLY A N 1
ATOM 574 C CA . GLY A 1 80 ? 9.807 2.540 1.369 1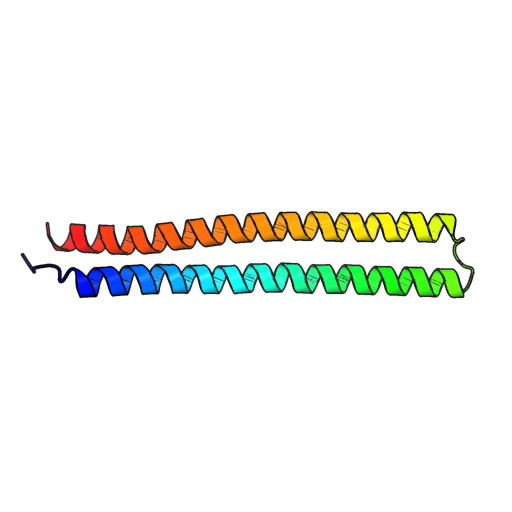.00 92.12 80 GLY A CA 1
ATOM 575 C C . GLY A 1 80 ? 9.817 1.455 0.282 1.00 92.12 80 GLY A C 1
ATOM 576 O O . GLY A 1 80 ? 10.804 1.293 -0.439 1.00 92.12 80 GLY A O 1
ATOM 577 N N . ILE A 1 81 ? 8.698 0.746 0.099 1.00 92.44 81 ILE A N 1
ATOM 578 C CA . ILE A 1 81 ? 8.528 -0.209 -1.009 1.00 92.44 81 ILE A CA 1
ATOM 579 C C . ILE A 1 81 ? 8.570 0.523 -2.358 1.00 92.44 81 ILE A C 1
ATOM 581 O O . ILE A 1 81 ? 9.209 0.038 -3.293 1.00 92.44 81 ILE A O 1
ATOM 585 N N . ALA A 1 82 ? 7.935 1.692 -2.464 1.00 90.56 82 ALA A N 1
ATOM 586 C CA . ALA A 1 82 ? 7.940 2.505 -3.678 1.00 90.56 82 ALA A CA 1
ATOM 587 C C . ALA A 1 82 ? 9.340 3.008 -4.051 1.00 90.56 82 ALA A C 1
ATOM 589 O O . ALA A 1 82 ? 9.737 2.918 -5.214 1.00 90.56 82 ALA A O 1
ATOM 590 N N . GLU A 1 83 ? 10.108 3.484 -3.074 1.00 94.44 83 GLU A N 1
ATOM 591 C CA . GLU A 1 83 ? 11.494 3.910 -3.277 1.00 94.44 83 GLU A CA 1
ATOM 592 C C . GLU A 1 83 ? 12.363 2.752 -3.770 1.00 94.44 83 GLU A C 1
ATOM 594 O O . GLU A 1 83 ? 13.081 2.886 -4.765 1.00 94.44 83 GLU A O 1
ATOM 599 N N . LYS A 1 84 ? 12.239 1.583 -3.133 1.00 94.44 84 LYS A N 1
ATOM 600 C CA . LYS A 1 84 ? 12.954 0.377 -3.556 1.00 94.44 84 LYS A CA 1
ATOM 601 C C . LYS A 1 84 ? 12.566 -0.047 -4.972 1.00 94.44 84 LYS A C 1
ATOM 603 O O . LYS A 1 84 ? 13.440 -0.338 -5.782 1.00 94.44 84 LYS A O 1
ATOM 608 N N . ALA A 1 85 ? 11.274 -0.045 -5.290 1.00 93.69 85 ALA A N 1
ATOM 609 C CA . ALA A 1 85 ? 10.778 -0.372 -6.621 1.00 93.69 85 ALA A CA 1
ATOM 610 C C . ALA A 1 85 ? 11.348 0.553 -7.703 1.00 93.69 85 ALA A C 1
ATOM 612 O O . ALA A 1 85 ? 11.747 0.088 -8.772 1.00 93.69 85 ALA A O 1
ATOM 613 N N . LEU A 1 86 ? 11.412 1.856 -7.419 1.00 94.62 86 LEU A N 1
ATOM 614 C CA . LEU A 1 86 ? 12.012 2.830 -8.322 1.00 94.62 86 LEU A CA 1
ATOM 615 C C . LEU A 1 86 ? 13.507 2.553 -8.515 1.00 94.62 86 LEU A C 1
ATOM 617 O O . LEU A 1 86 ? 13.998 2.579 -9.643 1.00 94.62 86 LEU A O 1
ATOM 621 N N . GLN A 1 87 ? 14.226 2.246 -7.436 1.00 96.00 87 GLN A N 1
ATOM 622 C CA . GLN A 1 87 ? 15.649 1.930 -7.503 1.00 96.00 87 GLN A CA 1
ATOM 623 C C . GLN A 1 87 ? 15.920 0.649 -8.307 1.00 96.00 87 GLN A C 1
ATOM 625 O O . GLN A 1 87 ? 16.808 0.635 -9.161 1.00 96.00 87 GLN A O 1
ATOM 630 N N . ASP A 1 88 ? 15.121 -0.398 -8.102 1.00 95.62 88 ASP A N 1
ATOM 631 C CA . ASP A 1 88 ? 15.204 -1.649 -8.859 1.00 95.62 88 ASP A CA 1
ATOM 632 C C . ASP A 1 88 ? 14.905 -1.429 -10.351 1.00 95.62 88 ASP A C 1
ATOM 634 O O . ASP A 1 88 ? 15.567 -2.014 -11.212 1.00 95.62 88 ASP A O 1
ATOM 638 N N . ALA A 1 89 ? 13.953 -0.548 -10.673 1.00 95.62 89 ALA A N 1
ATOM 639 C CA . ALA A 1 89 ? 13.633 -0.179 -12.048 1.00 95.62 89 ALA A CA 1
ATOM 640 C C . ALA A 1 89 ? 14.772 0.579 -12.739 1.00 95.62 89 ALA A C 1
ATOM 642 O O . ALA A 1 89 ? 15.123 0.257 -13.877 1.00 95.62 89 ALA A O 1
ATOM 643 N N . ILE A 1 90 ? 15.392 1.539 -12.047 1.00 95.56 90 ILE A N 1
ATOM 644 C CA . ILE A 1 90 ? 16.567 2.260 -12.555 1.00 95.56 90 ILE A CA 1
ATOM 645 C C . ILE A 1 90 ? 17.722 1.284 -12.802 1.00 95.56 90 ILE A C 1
ATOM 647 O O . ILE A 1 90 ? 18.336 1.315 -13.868 1.00 95.56 90 ILE A O 1
ATOM 651 N N . ASN A 1 91 ? 17.998 0.391 -11.849 1.00 95.88 91 ASN A N 1
ATOM 652 C CA . ASN A 1 91 ? 19.073 -0.592 -11.974 1.00 95.88 91 ASN A CA 1
ATOM 653 C C . ASN A 1 91 ? 18.852 -1.534 -13.164 1.00 95.88 91 ASN A C 1
ATOM 655 O O . ASN A 1 91 ? 19.784 -1.766 -13.929 1.00 95.88 91 ASN A O 1
ATOM 659 N N . ALA A 1 92 ? 17.620 -2.002 -13.385 1.00 95.25 92 ALA A N 1
ATOM 660 C CA . ALA A 1 92 ? 17.305 -2.848 -14.533 1.00 95.25 92 ALA A CA 1
ATOM 661 C C . ALA A 1 92 ? 17.550 -2.138 -15.876 1.00 95.25 92 ALA A C 1
ATOM 663 O O . ALA A 1 92 ? 18.125 -2.733 -16.787 1.00 95.25 92 ALA A O 1
ATOM 664 N N . ALA A 1 93 ? 17.181 -0.859 -15.995 1.00 95.00 93 ALA A N 1
ATOM 665 C CA . ALA A 1 93 ? 17.473 -0.072 -17.193 1.00 95.00 93 ALA A CA 1
ATOM 666 C C . ALA A 1 93 ? 18.985 0.125 -17.406 1.00 95.00 93 ALA A C 1
ATOM 668 O O . ALA A 1 93 ? 19.479 0.015 -18.530 1.00 95.00 93 ALA A O 1
ATOM 669 N N . LEU A 1 94 ? 19.739 0.383 -16.332 1.00 94.56 94 LEU A N 1
ATOM 670 C CA . LEU A 1 94 ? 21.197 0.522 -16.396 1.00 94.56 94 LEU A CA 1
ATOM 671 C C . LEU A 1 94 ? 21.892 -0.785 -16.790 1.00 94.56 94 LEU A C 1
ATOM 673 O O . LEU A 1 94 ? 22.875 -0.749 -17.529 1.00 94.56 94 LEU A O 1
ATOM 677 N N . ASP A 1 95 ? 21.394 -1.932 -16.336 1.00 94.88 95 ASP A N 1
ATOM 678 C CA . ASP A 1 95 ? 21.963 -3.232 -16.692 1.00 94.88 95 ASP A CA 1
ATOM 679 C C . ASP A 1 95 ? 21.775 -3.554 -18.179 1.00 94.88 95 ASP A C 1
ATOM 681 O O . ASP A 1 95 ? 22.711 -4.048 -18.810 1.00 94.88 95 ASP A O 1
ATOM 685 N N . VAL A 1 96 ? 20.635 -3.181 -18.774 1.00 93.81 96 VAL A N 1
ATOM 686 C CA . VAL A 1 96 ? 20.430 -3.256 -20.233 1.00 93.81 96 VAL A CA 1
ATOM 687 C C . VAL A 1 96 ? 21.469 -2.404 -20.971 1.00 93.81 96 VAL A C 1
ATOM 689 O O . VAL A 1 96 ? 22.121 -2.884 -21.900 1.00 93.81 96 VAL A O 1
ATOM 692 N N . ALA A 1 97 ? 21.696 -1.164 -20.523 1.00 90.31 97 ALA A N 1
ATOM 693 C CA . ALA A 1 97 ? 22.707 -0.290 -21.120 1.00 90.31 97 ALA A CA 1
ATOM 694 C C . ALA A 1 97 ? 24.128 -0.876 -21.012 1.00 90.31 97 ALA A C 1
ATOM 696 O O . ALA A 1 97 ? 24.883 -0.869 -21.985 1.00 90.31 97 ALA A O 1
ATOM 697 N N . ARG A 1 98 ? 24.492 -1.425 -19.846 1.00 92.06 98 ARG A N 1
ATOM 698 C CA . ARG A 1 98 ? 25.804 -2.055 -19.613 1.00 92.06 98 ARG A CA 1
ATOM 699 C C . ARG A 1 98 ? 26.024 -3.277 -20.498 1.00 92.06 98 ARG A C 1
ATOM 701 O O . ARG A 1 98 ? 27.114 -3.430 -21.044 1.00 92.06 98 ARG A O 1
ATOM 708 N N . GLN A 1 99 ? 25.010 -4.127 -20.655 1.00 89.50 99 GLN A N 1
ATOM 709 C CA . GLN A 1 99 ? 25.088 -5.299 -21.529 1.00 89.50 99 GLN A CA 1
ATOM 710 C C . GLN A 1 99 ? 25.302 -4.893 -22.987 1.00 89.50 99 GLN A C 1
ATOM 712 O O . GLN A 1 99 ? 26.170 -5.457 -23.649 1.00 89.50 99 GLN A O 1
ATOM 717 N N . ALA A 1 100 ? 24.580 -3.878 -23.468 1.00 86.06 100 ALA A N 1
ATOM 718 C CA . ALA A 1 100 ? 24.749 -3.384 -24.830 1.00 86.06 100 ALA A CA 1
ATOM 719 C C . ALA A 1 100 ? 26.178 -2.871 -25.079 1.00 86.06 100 ALA A C 1
ATOM 721 O O . ALA A 1 100 ? 26.792 -3.230 -26.082 1.00 86.06 100 ALA A O 1
ATOM 722 N N . VAL A 1 101 ? 26.744 -2.109 -24.135 1.00 82.12 101 VAL A N 1
ATOM 723 C CA . VAL A 1 101 ? 28.144 -1.648 -24.203 1.00 82.12 101 VAL A CA 1
ATOM 724 C C . VAL A 1 101 ? 29.125 -2.825 -24.193 1.00 82.12 101 VAL A C 1
ATOM 726 O O . VAL A 1 101 ? 30.062 -2.834 -24.985 1.00 82.12 101 VAL A O 1
ATOM 729 N N . GLY A 1 102 ? 28.903 -3.832 -23.343 1.00 81.50 102 GLY A N 1
ATOM 730 C CA . GLY A 1 102 ? 29.754 -5.023 -23.269 1.00 81.50 102 GLY A CA 1
ATOM 731 C C . GLY A 1 102 ? 29.734 -5.898 -24.529 1.00 81.50 102 GLY A C 1
ATOM 732 O O . GLY A 1 102 ? 30.711 -6.584 -24.791 1.00 81.50 102 GLY A O 1
ATOM 733 N N . ILE A 1 103 ? 28.652 -5.862 -25.314 1.00 71.31 103 ILE A N 1
ATOM 734 C CA . ILE A 1 103 ? 28.531 -6.566 -26.607 1.00 71.31 103 ILE A CA 1
ATOM 735 C C . ILE A 1 103 ? 29.217 -5.789 -27.747 1.00 71.31 103 ILE A C 1
ATOM 737 O O . ILE A 1 103 ? 29.597 -6.375 -28.763 1.00 71.31 103 ILE A O 1
ATOM 741 N N . ALA A 1 104 ? 29.343 -4.468 -27.613 1.00 60.78 104 ALA A N 1
ATOM 742 C CA . ALA A 1 104 ? 29.924 -3.609 -28.642 1.00 60.78 104 ALA A CA 1
ATOM 743 C C . ALA A 1 104 ? 31.456 -3.471 -28.567 1.00 60.78 104 ALA A C 1
ATOM 745 O O . ALA A 1 104 ? 32.054 -3.088 -29.577 1.00 60.78 104 ALA A O 1
ATOM 746 N N . LEU A 1 105 ? 32.063 -3.766 -27.409 1.00 56.81 105 LEU A N 1
ATOM 747 C CA . LEU A 1 105 ? 33.517 -3.853 -27.195 1.00 56.81 105 LEU A CA 1
ATOM 748 C C . LEU A 1 105 ? 34.073 -5.204 -27.666 1.00 56.81 105 LEU A C 1
ATOM 750 O O . LEU A 1 105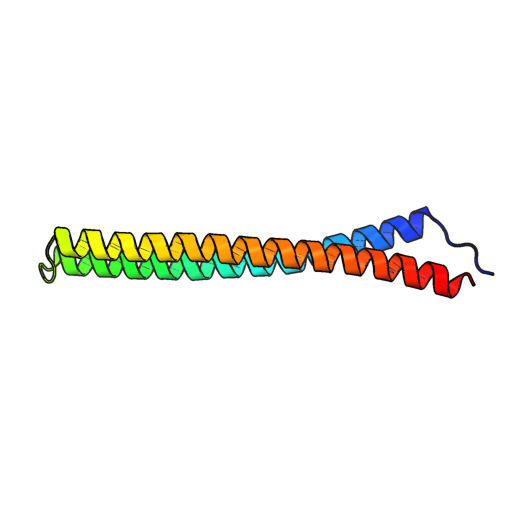 ? 35.171 -5.187 -28.264 1.00 56.81 105 LEU A O 1
#

pLDDT: mean 91.26, std 8.0, range [53.84, 98.12]

Sequence (105 aa):
MAAIDPTQLLSQMVDAFLGKLGQGAGAIRQEVEQNLSAVATESEAIAERLAKGEIDAARASRQLRVAGLTAEIALLSAIGIAEKALQDAINAALDVARQAVGIAL